Protein 8K4I (pdb70)

Sequence (163 aa):
MPSFDIVSEVDLQEARNGVDNAVREVESRFDFRGVEATIELNDANKTIKVLSESDFQVNQLLDILRAKLLKRGIEGASLDVPDEFVHSGKTWYVEAKLKQGIESAVQKKIVKLIKDSKLKVQAQIQGEEIRVTGKSRDDLQSVMALVRGGDLGQPFQFKNFRD

Structure (mmCIF, N/CA/C/O backbone):
data_8K4I
#
_entry.id   8K4I
#
_cell.length_a   34.709
_cell.length_b   42.684
_cell.length_c   104.198
_cell.angle_alpha   90.00
_cell.angle_beta   90.00
_cell.angle_gamma   90.00
#
_symmetry.space_group_name_H-M   'P 21 21 21'
#
loop_
_entity.id
_entity.type
_entity.pdbx_description
1 polymer YajQ
2 water water
#
loop_
_atom_site.group_PDB
_atom_site.id
_atom_site.type_symbol
_atom_site.label_atom_id
_atom_site.label_alt_id
_atom_site.label_comp_id
_atom_site.label_asym_id
_atom_site.label_entity_id
_atom_site.label_seq_id
_atom_site.pdbx_PDB_ins_code
_atom_site.Cartn_x
_atom_site.Cartn_y
_atom_site.Cartn_z
_atom_site.occupancy
_atom_site.B_iso_or_equiv
_atom_site.auth_seq_id
_atom_site.auth_comp_id
_atom_site.auth_asym_id
_atom_site.auth_atom_id
_atom_site.pdbx_PDB_model_num
ATOM 1 N N . MET A 1 1 ? 19.862 17.374 17.950 1.00 32.72 1 MET A N 1
ATOM 2 C CA . MET A 1 1 ? 18.564 16.814 18.407 1.00 19.33 1 MET A CA 1
ATOM 3 C C . MET A 1 1 ? 18.361 15.410 17.802 1.00 15.66 1 MET A C 1
ATOM 4 O O . MET A 1 1 ? 18.587 15.224 16.621 1.00 15.76 1 MET A O 1
ATOM 9 N N . PRO A 1 2 ? 17.940 14.411 18.602 1.00 12.71 2 PRO A N 1
ATOM 10 C CA . PRO A 1 2 ? 17.741 13.073 18.085 1.00 13.62 2 PRO A CA 1
ATOM 11 C C . PRO A 1 2 ? 16.736 13.023 16.923 1.00 13.16 2 PRO A C 1
ATOM 12 O O . PRO A 1 2 ? 15.788 13.748 16.922 1.00 12.49 2 PRO A O 1
ATOM 16 N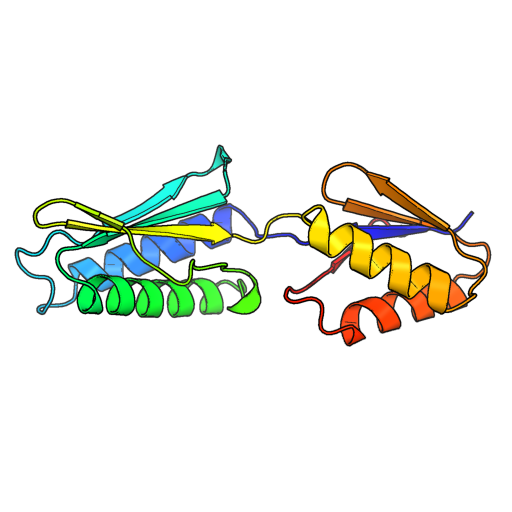 N . SER A 1 3 ? 17.008 12.129 15.979 1.00 11.77 3 SER A N 1
ATOM 17 C CA . SER A 1 3 ? 16.117 12.003 14.812 1.00 10.86 3 SER A CA 1
ATOM 18 C C . SER A 1 3 ? 16.243 10.632 14.164 1.00 10.84 3 SER A C 1
ATOM 19 O O . SER A 1 3 ? 17.204 9.922 14.428 1.00 11.50 3 SER A O 1
ATOM 22 N N . PHE A 1 4 ? 15.230 10.294 13.377 1.00 11.07 4 PHE A N 1
ATOM 23 C CA . PHE A 1 4 ? 15.306 9.118 12.515 1.00 11.28 4 PHE A CA 1
ATOM 24 C C . PHE A 1 4 ? 14.425 9.366 11.300 1.00 12.71 4 PHE A C 1
ATOM 25 O O . PHE A 1 4 ? 13.596 10.279 11.292 1.00 12.70 4 PHE A O 1
ATOM 33 N N . ASP A 1 5 ? 14.612 8.540 10.271 1.00 11.16 5 ASP A N 1
ATOM 34 C CA . ASP A 1 5 ? 13.867 8.646 9.023 1.00 10.68 5 ASP A CA 1
ATOM 35 C C . ASP A 1 5 ? 12.957 7.441 8.865 1.00 10.98 5 ASP A C 1
ATOM 36 O O . ASP A 1 5 ? 13.360 6.305 9.162 1.00 10.95 5 ASP A O 1
ATOM 41 N N . ILE A 1 6 ? 11.730 7.701 8.406 1.00 9.79 6 ILE A N 1
ATOM 42 C CA . ILE A 1 6 ? 10.784 6.668 7.983 1.00 9.81 6 ILE A CA 1
ATOM 43 C C . ILE A 1 6 ? 10.905 6.522 6.477 1.00 10.57 6 ILE A C 1
ATOM 44 O O . ILE A 1 6 ? 10.773 7.511 5.742 1.00 10.96 6 ILE A O 1
ATOM 49 N N . VAL A 1 7 ? 11.121 5.290 6.014 1.00 9.62 7 VAL A N 1
ATOM 50 C CA . VAL A 1 7 ? 11.240 4.975 4.597 1.00 10.30 7 VAL A CA 1
ATOM 51 C C . VAL A 1 7 ? 10.433 3.720 4.293 1.00 11.41 7 VAL A C 1
ATOM 52 O O . VAL A 1 7 ? 9.978 2.998 5.189 1.00 11.65 7 VAL A O 1
ATOM 56 N N . SER A 1 8 ? 10.252 3.467 2.998 1.00 12.45 8 SER A N 1
ATOM 57 C CA . SER A 1 8 ? 9.735 2.181 2.531 1.00 12.01 8 SER A CA 1
ATOM 58 C C . SER A 1 8 ? 10.555 1.772 1.310 1.00 12.58 8 SER A C 1
ATOM 59 O O . SER A 1 8 ? 10.371 2.315 0.216 1.00 15.08 8 SER A O 1
ATOM 62 N N . GLU A 1 9 ? 11.461 0.812 1.506 1.00 12.23 9 GLU A N 1
ATOM 63 C CA . GLU A 1 9 ? 12.433 0.412 0.494 1.00 13.99 9 GLU A CA 1
ATOM 64 C C . GLU A 1 9 ? 12.040 -0.904 -0.166 1.00 15.51 9 GLU A C 1
ATOM 65 O O . GLU A 1 9 ? 11.717 -1.877 0.518 1.00 15.21 9 GLU A O 1
ATOM 71 N N . VAL A 1 10 ? 12.068 -0.920 -1.496 1.00 11.57 10 VAL A N 1
ATOM 72 C CA . VAL A 1 10 ? 11.950 -2.139 -2.286 1.00 14.07 10 VAL A CA 1
ATOM 73 C C . VAL A 1 10 ? 13.239 -2.271 -3.076 1.00 14.66 10 VAL A C 1
ATOM 74 O O . VAL A 1 10 ? 13.499 -1.483 -3.994 1.00 15.66 10 VAL A O 1
ATOM 78 N N . ASP A 1 11 ? 14.058 -3.248 -2.717 1.00 13.76 11 ASP A N 1
ATOM 79 C CA . ASP A 1 11 ? 15.355 -3.371 -3.360 1.00 16.39 11 ASP A CA 1
ATOM 80 C C . ASP A 1 11 ? 15.208 -3.691 -4.849 1.00 16.44 11 ASP A C 1
ATOM 81 O O . ASP A 1 11 ? 14.530 -4.653 -5.223 1.00 15.80 11 ASP A O 1
ATOM 86 N N . LEU A 1 12 ? 15.866 -2.894 -5.702 1.00 14.71 12 LEU A N 1
ATOM 87 C CA . LEU A 1 12 ? 15.773 -3.097 -7.151 1.00 14.25 12 LEU A CA 1
ATOM 88 C C . LEU A 1 12 ? 16.253 -4.481 -7.567 1.00 16.48 12 LEU A C 1
ATOM 89 O O . LEU A 1 12 ? 15.623 -5.141 -8.405 1.00 16.50 12 LEU A O 1
ATOM 94 N N . GLN A 1 13 ? 17.395 -4.923 -7.029 1.00 17.30 13 GLN A N 1
ATOM 95 C CA . GLN A 1 13 ? 17.955 -6.192 -7.479 1.00 17.70 13 GLN A CA 1
ATOM 96 C C . GLN A 1 13 ? 17.091 -7.362 -7.028 1.00 16.22 13 GLN A C 1
ATOM 97 O O . GLN A 1 13 ? 16.938 -8.341 -7.760 1.00 17.88 13 GLN A O 1
ATOM 103 N N . GLU A 1 14 ? 16.500 -7.277 -5.834 1.00 18.73 14 GLU A N 1
ATOM 104 C CA . GLU A 1 14 ? 15.594 -8.339 -5.413 1.00 17.62 14 GLU A CA 1
ATOM 105 C C . GLU A 1 14 ? 14.350 -8.376 -6.297 1.00 16.12 14 GLU A C 1
ATOM 106 O O . GLU A 1 14 ? 13.850 -9.456 -6.623 1.00 17.79 14 GLU A O 1
ATOM 112 N N . ALA A 1 15 ? 13.855 -7.207 -6.723 1.00 13.93 15 ALA A N 1
ATOM 113 C CA . ALA A 1 15 ? 12.698 -7.180 -7.617 1.00 14.24 15 ALA A CA 1
ATOM 114 C C . ALA A 1 15 ? 13.060 -7.703 -9.001 1.00 15.86 15 ALA A C 1
ATOM 115 O O . ALA A 1 15 ? 12.296 -8.463 -9.604 1.00 14.20 15 ALA A O 1
ATOM 117 N N . ARG A 1 16 ? 14.215 -7.306 -9.531 1.00 14.34 16 ARG A N 1
ATOM 118 C CA . ARG A 1 16 ? 14.656 -7.844 -10.813 1.00 15.91 16 ARG A CA 1
ATOM 119 C C . ARG A 1 16 ? 14.747 -9.364 -10.758 1.00 18.07 16 ARG A C 1
ATOM 120 O O . ARG A 1 16 ? 14.291 -10.062 -11.674 1.00 16.22 16 ARG A O 1
ATOM 128 N N . ASN A 1 17 ? 15.328 -9.898 -9.681 1.00 18.37 17 ASN A N 1
ATOM 129 C CA . ASN A 1 17 ? 15.476 -11.348 -9.572 1.00 16.78 17 ASN A CA 1
ATOM 130 C C . ASN A 1 17 ? 14.127 -12.036 -9.417 1.00 16.36 17 ASN A C 1
ATOM 131 O O . ASN A 1 17 ? 13.923 -13.129 -9.958 1.00 20.17 17 ASN A O 1
ATOM 136 N N . GLY A 1 18 ? 13.212 -11.441 -8.645 1.00 16.13 18 GLY A N 1
ATOM 137 C CA . GLY A 1 18 ? 11.874 -12.005 -8.542 1.00 16.54 18 GLY A CA 1
ATOM 138 C C . GLY A 1 18 ? 11.157 -12.055 -9.877 1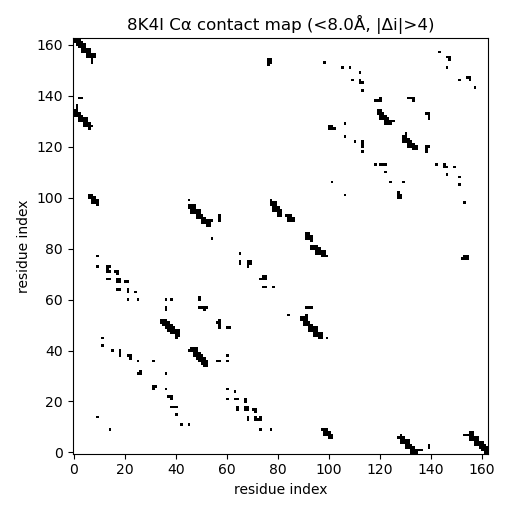.00 18.08 18 GLY A C 1
ATOM 139 O O . GLY A 1 18 ? 10.543 -13.065 -10.232 1.00 17.07 18 GLY A O 1
ATOM 140 N N . VAL A 1 19 ? 11.213 -10.955 -10.627 1.00 14.86 19 VAL A N 1
ATOM 141 C CA . VAL A 1 19 ? 10.581 -10.899 -11.942 1.00 13.50 19 VAL A CA 1
ATOM 142 C C . VAL A 1 19 ? 11.195 -11.932 -12.878 1.00 16.30 19 VAL A C 1
ATOM 143 O O . VAL A 1 19 ? 10.480 -12.700 -13.537 1.00 15.25 19 VAL A O 1
ATOM 147 N N . ASP A 1 20 ? 12.530 -11.978 -12.943 1.00 17.00 20 ASP A N 1
ATOM 148 C CA . ASP A 1 20 ? 13.205 -13.006 -13.738 1.00 16.83 20 ASP A CA 1
ATOM 149 C C . ASP A 1 20 ? 12.753 -14.412 -13.345 1.00 19.21 20 ASP A C 1
ATOM 150 O O . ASP A 1 20 ? 12.486 -15.252 -14.214 1.00 20.65 20 ASP A O 1
ATOM 155 N N . ASN A 1 21 ? 12.661 -14.687 -12.037 1.00 18.89 21 ASN A N 1
ATOM 156 C CA . ASN A 1 21 ? 12.210 -16.001 -11.578 1.00 19.14 21 ASN A CA 1
ATOM 157 C C . ASN A 1 21 ? 10.767 -16.258 -11.992 1.00 18.48 21 ASN A C 1
ATOM 158 O O . ASN A 1 21 ? 10.404 -17.387 -12.349 1.00 19.05 21 ASN A O 1
ATOM 163 N N . ALA A 1 22 ? 9.930 -15.221 -11.952 1.00 15.93 22 ALA A N 1
ATOM 164 C CA . ALA A 1 22 ? 8.540 -15.380 -12.367 1.00 16.51 22 ALA A CA 1
ATOM 165 C C . ALA A 1 22 ? 8.451 -15.698 -13.852 1.00 15.99 22 ALA A C 1
ATOM 166 O O . ALA A 1 22 ? 7.683 -16.577 -14.262 1.00 16.40 22 ALA A O 1
ATOM 168 N N . VAL A 1 23 ? 9.250 -15.003 -14.672 1.00 14.82 23 VAL A N 1
ATOM 169 C CA . VAL A 1 23 ? 9.291 -15.269 -16.106 1.00 16.71 23 VAL A CA 1
ATOM 170 C C . VAL A 1 23 ? 9.707 -16.713 -16.371 1.00 19.24 23 VAL A C 1
ATOM 171 O O . VAL A 1 23 ? 9.129 -17.395 -17.232 1.00 18.99 23 VAL A O 1
ATOM 175 N N . ARG A 1 24 ? 10.703 -17.205 -15.625 1.00 17.77 24 ARG A N 1
ATOM 176 C CA . ARG A 1 24 ? 11.150 -18.589 -15.792 1.00 20.59 24 ARG A CA 1
ATOM 177 C C . ARG A 1 24 ? 10.024 -19.565 -15.491 1.00 21.20 24 ARG A C 1
ATOM 178 O O . ARG A 1 24 ? 9.847 -20.569 -16.197 1.00 23.28 24 ARG A O 1
ATOM 186 N N . GLU A 1 25 ? 9.284 -19.310 -14.413 1.00 18.03 25 GLU A N 1
ATOM 187 C CA . GLU A 1 25 ? 8.140 -20.146 -14.069 1.00 18.61 25 GLU A CA 1
ATOM 188 C C . GLU A 1 25 ? 7.108 -20.179 -15.195 1.00 22.19 25 GLU A C 1
ATOM 189 O O . GLU A 1 25 ? 6.578 -21.245 -15.524 1.00 20.30 25 GLU A O 1
ATOM 195 N N . VAL A 1 26 ? 6.825 -19.025 -15.810 1.00 18.63 26 VAL A N 1
ATOM 196 C CA . VAL A 1 26 ? 5.809 -18.955 -16.860 1.00 18.06 26 VAL A CA 1
ATOM 197 C C . VAL A 1 26 ? 6.235 -19.778 -18.068 1.00 21.07 26 VAL A C 1
ATOM 198 O O . VAL A 1 26 ? 5.440 -20.516 -18.656 1.00 19.65 26 VAL A O 1
ATOM 202 N N . GLU A 1 27 ? 7.498 -19.659 -18.463 1.00 21.54 27 GLU A N 1
ATOM 203 C CA . GLU A 1 27 ? 7.943 -20.360 -19.659 1.00 23.82 27 GLU A CA 1
ATOM 204 C C . GLU A 1 27 ? 8.062 -21.863 -19.440 1.00 25.05 27 GLU A C 1
ATOM 205 O O . GLU A 1 27 ? 8.066 -22.621 -20.417 1.00 32.54 27 GLU A O 1
ATOM 211 N N . SER A 1 28 ? 8.099 -22.317 -18.192 1.00 23.73 28 SER A N 1
ATOM 212 C CA . SER A 1 28 ? 8.146 -23.742 -17.894 1.00 24.51 28 SER A CA 1
ATOM 213 C C . SER A 1 28 ? 6.766 -24.362 -17.681 1.00 26.83 28 SER A C 1
ATOM 214 O O . SER A 1 28 ? 6.684 -25.568 -17.411 1.00 28.10 28 SER A O 1
ATOM 217 N N . ARG A 1 29 ? 5.683 -23.593 -17.796 1.00 21.88 29 ARG A N 1
ATOM 218 C CA . ARG A 1 29 ? 4.348 -24.090 -17.483 1.00 21.47 29 ARG A CA 1
ATOM 219 C C . ARG A 1 29 ? 3.573 -24.381 -18.767 1.00 17.19 29 ARG A C 1
ATOM 220 O O . ARG A 1 29 ? 3.360 -23.485 -19.593 1.00 18.81 29 ARG A O 1
ATOM 228 N N . PHE A 1 30 ? 3.124 -25.630 -18.922 1.00 17.87 30 PHE A N 1
ATOM 229 C CA . PHE A 1 30 ? 2.506 -26.008 -20.186 1.00 18.05 30 PHE A CA 1
ATOM 230 C C . PHE A 1 30 ? 1.229 -25.226 -20.483 1.00 17.61 30 PHE A C 1
ATOM 231 O O . PHE A 1 30 ? 0.861 -25.107 -21.657 1.00 19.09 30 PHE A O 1
ATOM 239 N N . ASP A 1 31 ? 0.549 -24.685 -19.461 1.00 16.65 31 ASP A N 1
ATOM 240 C CA . ASP A 1 31 ? -0.705 -23.985 -19.716 1.00 19.15 31 ASP A CA 1
ATOM 241 C C . ASP A 1 31 ? -0.508 -22.619 -20.368 1.00 18.53 31 ASP A C 1
ATOM 242 O O . ASP A 1 31 ? -1.490 -22.024 -20.821 1.00 20.61 31 ASP A O 1
ATOM 247 N N . PHE A 1 32 ? 0.723 -22.117 -20.433 1.00 18.45 32 PHE A N 1
ATOM 248 C CA . PHE A 1 32 ? 1.023 -20.872 -21.127 1.00 18.18 32 PHE A CA 1
ATOM 249 C C . PHE A 1 32 ? 1.610 -21.093 -22.519 1.00 23.23 32 PHE A C 1
ATOM 250 O O . PHE A 1 32 ? 2.116 -20.142 -23.126 1.00 20.01 32 PHE A O 1
ATOM 258 N N . ARG A 1 33 ? 1.538 -22.319 -23.039 1.00 20.24 33 ARG A N 1
ATOM 259 C CA . ARG A 1 33 ? 1.988 -22.598 -24.399 1.00 22.22 33 ARG A CA 1
ATOM 260 C C . ARG A 1 33 ? 1.215 -21.756 -25.407 1.00 23.31 33 ARG A C 1
ATOM 261 O O . ARG A 1 33 ? -0.018 -21.696 -25.374 1.00 22.17 33 ARG A O 1
ATOM 269 N N . GLY A 1 34 ? 1.949 -21.108 -26.303 1.00 21.72 34 GLY A N 1
ATOM 270 C CA . GLY A 1 34 ? 1.347 -20.301 -27.345 1.00 26.19 34 GLY A CA 1
ATOM 271 C C . GLY A 1 34 ? 0.524 -19.129 -26.845 1.00 24.41 34 GLY A C 1
ATOM 272 O O . GLY A 1 34 ? -0.207 -18.508 -27.619 1.00 26.24 34 GLY A O 1
ATOM 273 N N . VAL A 1 35 ? 0.614 -18.834 -25.549 1.00 24.09 35 VAL A N 1
ATOM 274 C CA . VAL A 1 35 ? -0.084 -17.710 -24.935 1.00 23.02 35 VAL A CA 1
ATOM 275 C C . VAL A 1 35 ? 0.925 -16.594 -24.713 1.00 16.33 35 VAL A C 1
ATOM 276 O O . VAL A 1 35 ? 1.999 -16.830 -24.144 1.00 19.92 35 VAL A O 1
ATOM 280 N N . GLU A 1 36 ? 0.606 -15.372 -25.165 1.00 15.90 36 GLU A N 1
ATOM 281 C CA . GLU A 1 36 ? 1.431 -14.245 -24.753 1.00 14.24 36 GLU A CA 1
ATOM 282 C C . GLU A 1 36 ? 1.215 -14.041 -23.261 1.00 14.04 36 GLU A C 1
ATOM 283 O O . GLU A 1 36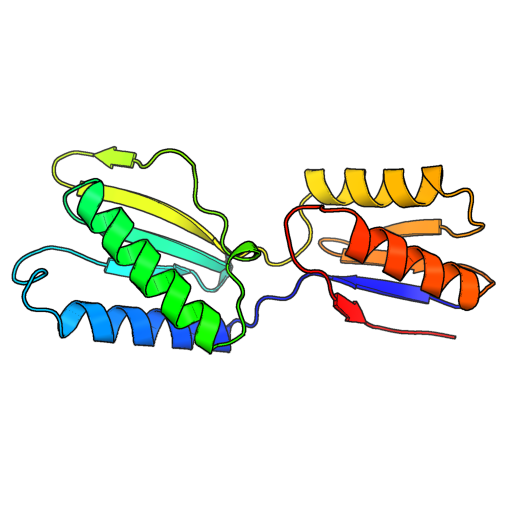 ? 0.075 -13.989 -22.784 1.00 14.82 36 GLU A O 1
ATOM 289 N N . ALA A 1 37 ? 2.315 -14.000 -22.515 1.00 14.52 37 ALA A N 1
ATOM 290 C CA . ALA A 1 37 ? 2.221 -13.935 -21.058 1.00 14.51 37 ALA A CA 1
ATOM 291 C C . ALA A 1 37 ? 3.534 -13.331 -20.572 1.00 17.81 37 ALA A C 1
ATOM 292 O O . ALA A 1 37 ? 4.535 -14.043 -20.452 1.00 19.88 37 ALA A O 1
ATOM 294 N N . THR A 1 38 ? 3.519 -12.031 -20.308 1.00 14.31 38 THR A N 1
ATOM 295 C CA . THR A 1 38 ? 4.737 -11.280 -20.036 1.00 15.33 38 THR A CA 1
ATOM 296 C C . THR A 1 38 ? 4.678 -10.582 -18.684 1.00 15.34 38 THR A C 1
ATOM 297 O O . THR A 1 38 ? 3.618 -10.122 -18.250 1.00 12.85 38 THR A O 1
ATOM 301 N N . ILE A 1 39 ? 5.831 -10.528 -18.026 1.00 14.55 39 ILE A N 1
ATOM 302 C CA . ILE A 1 39 ? 6.025 -9.820 -16.766 1.00 13.44 39 ILE A CA 1
ATOM 303 C C . ILE A 1 39 ? 7.294 -9.010 -16.927 1.00 17.02 39 ILE A C 1
ATOM 304 O O . ILE A 1 39 ? 8.378 -9.587 -17.070 1.00 19.33 39 ILE A O 1
ATOM 309 N N . GLU A 1 40 ? 7.167 -7.684 -16.924 1.00 14.32 40 GLU A N 1
ATOM 310 C CA . GLU A 1 40 ? 8.278 -6.816 -17.297 1.00 17.25 40 GLU A CA 1
ATOM 311 C C . GLU A 1 40 ? 8.458 -5.713 -16.259 1.00 15.21 40 GLU A C 1
ATOM 312 O O . GLU A 1 40 ? 7.531 -4.944 -15.995 1.00 14.74 40 GLU A O 1
ATOM 318 N N . LEU A 1 41 ? 9.659 -5.616 -15.704 1.00 14.46 41 LEU A N 1
ATOM 319 C CA . LEU A 1 41 ? 9.977 -4.603 -14.706 1.00 14.73 41 LEU A CA 1
ATOM 320 C C . LEU A 1 41 ? 10.537 -3.353 -15.372 1.00 14.07 41 LEU A C 1
ATOM 321 O O . LEU A 1 41 ? 11.479 -3.437 -16.169 1.00 17.60 41 LEU A O 1
ATOM 326 N N . ASN A 1 42 ? 9.967 -2.197 -15.025 1.00 12.79 42 ASN A N 1
ATOM 327 C CA . ASN A 1 42 ? 10.507 -0.886 -15.385 1.00 15.20 42 ASN A CA 1
ATOM 328 C C . ASN A 1 42 ? 11.371 -0.440 -14.212 1.00 14.14 42 ASN A C 1
ATOM 329 O O . ASN A 1 42 ? 10.847 -0.080 -13.146 1.00 14.14 42 ASN A O 1
ATOM 334 N N . ASP A 1 43 ? 12.694 -0.484 -14.400 1.00 15.18 43 ASP A N 1
ATOM 335 C CA . ASP A 1 43 ? 13.612 -0.198 -13.302 1.00 16.18 43 ASP A CA 1
ATOM 336 C C . ASP A 1 43 ? 13.445 1.228 -12.796 1.00 17.34 43 ASP A C 1
ATOM 337 O O . ASP A 1 43 ? 13.482 1.472 -11.584 1.00 17.94 43 ASP A O 1
ATOM 342 N N . ALA A 1 44 ? 13.284 2.185 -13.705 1.00 16.35 44 ALA A N 1
ATOM 343 C CA . ALA A 1 44 ? 13.242 3.584 -13.298 1.00 14.42 44 ALA A CA 1
ATOM 344 C C . ALA A 1 44 ? 12.037 3.885 -12.410 1.00 15.21 44 ALA A C 1
ATOM 345 O O . ALA A 1 44 ? 12.156 4.638 -11.437 1.00 15.74 44 ALA A O 1
ATOM 347 N N . ASN A 1 45 ? 10.870 3.327 -12.744 1.00 16.45 45 ASN A N 1
ATOM 348 C CA . ASN A 1 45 ? 9.618 3.584 -12.043 1.00 16.90 45 ASN A CA 1
ATOM 349 C C . ASN A 1 45 ? 9.317 2.555 -10.962 1.00 15.35 45 ASN A C 1
ATOM 350 O O . ASN A 1 45 ? 8.371 2.754 -10.191 1.00 13.82 45 ASN A O 1
ATOM 355 N N . LYS A 1 46 ? 10.067 1.455 -10.903 1.00 13.48 46 LYS A N 1
ATOM 356 C CA . LYS A 1 46 ? 9.741 0.324 -10.028 1.00 13.32 46 LYS A CA 1
ATOM 357 C C . LYS A 1 46 ? 8.276 -0.083 -10.195 1.00 12.94 46 LYS A C 1
ATOM 358 O O . LYS A 1 46 ? 7.487 -0.166 -9.243 1.00 12.11 46 LYS A O 1
ATOM 364 N N . THR A 1 47 ? 7.905 -0.265 -11.457 1.00 12.78 47 THR A N 1
ATOM 365 C CA . THR A 1 47 ? 6.582 -0.727 -11.851 1.00 12.54 47 THR A CA 1
ATOM 366 C C . THR A 1 47 ? 6.731 -1.986 -12.694 1.00 12.20 47 THR A C 1
ATOM 367 O O . THR A 1 47 ? 7.750 -2.192 -13.364 1.00 12.34 47 THR A O 1
ATOM 371 N N . ILE A 1 48 ? 5.731 -2.856 -12.631 1.00 14.08 48 ILE A N 1
ATOM 372 C CA . ILE A 1 48 ? 5.784 -4.130 -13.336 1.00 13.09 48 ILE A CA 1
ATOM 373 C C . ILE A 1 48 ? 4.553 -4.274 -14.218 1.00 12.86 48 ILE A C 1
ATOM 374 O O . ILE A 1 48 ? 3.425 -4.289 -13.722 1.00 13.88 48 ILE A O 1
ATOM 379 N N . LYS A 1 49 ? 4.773 -4.422 -15.519 1.00 12.31 49 LYS A N 1
ATOM 380 C CA . LYS A 1 49 ? 3.699 -4.578 -16.488 1.00 14.68 49 LYS A CA 1
ATOM 381 C C . LYS A 1 49 ? 3.423 -6.067 -16.654 1.00 13.24 49 LYS A C 1
ATOM 382 O O . LYS A 1 49 ? 4.333 -6.846 -16.970 1.00 12.40 49 LYS A O 1
ATOM 388 N N . VAL A 1 50 ? 2.173 -6.463 -16.448 1.00 11.84 50 VAL A N 1
ATOM 389 C CA . VAL A 1 50 ? 1.759 -7.854 -16.560 1.00 11.02 50 VAL A CA 1
ATOM 390 C C . VAL A 1 50 ? 0.719 -7.922 -17.656 1.00 11.68 50 VAL A C 1
ATOM 391 O O . VAL A 1 50 ? -0.264 -7.172 -17.625 1.00 13.68 50 VAL A O 1
ATOM 395 N N . LEU A 1 51 ? 0.954 -8.778 -18.656 1.00 11.05 51 LEU A N 1
ATOM 396 C CA . LEU A 1 51 ? 0.067 -8.819 -19.808 1.00 11.31 51 LEU A CA 1
ATOM 397 C C . LEU A 1 51 ? -0.171 -10.254 -20.242 1.00 11.94 51 LEU A C 1
ATOM 398 O O . LEU A 1 51 ? 0.765 -11.053 -20.326 1.00 12.62 51 LEU A O 1
ATOM 403 N N . SER A 1 52 ? -1.423 -10.544 -20.593 1.00 11.60 52 SER A N 1
ATOM 404 C CA . SER A 1 52 ? -1.743 -11.831 -21.209 1.00 11.92 52 SER A CA 1
ATOM 405 C C . SER A 1 52 ? -3.041 -11.703 -22.001 1.00 12.11 52 SER A C 1
ATOM 406 O O . SER A 1 52 ? -3.368 -10.617 -22.495 1.00 12.17 52 SER A O 1
ATOM 409 N N . GLU A 1 53 ? -3.780 -12.808 -22.130 1.00 12.30 53 GLU A N 1
ATOM 410 C CA . GLU A 1 53 ? -4.880 -12.899 -23.086 1.00 12.62 53 GLU A CA 1
ATOM 411 C C . GLU A 1 53 ? -6.240 -13.086 -22.423 1.00 14.36 53 GLU A C 1
ATOM 412 O O . GLU A 1 53 ? -7.232 -13.373 -23.109 1.00 14.21 53 GLU A O 1
ATOM 418 N N . SER A 1 54 ? -6.322 -12.866 -21.121 1.00 12.79 54 SER A N 1
ATOM 419 C CA . SER A 1 54 ? -7.567 -12.999 -20.382 1.00 13.83 54 SER A CA 1
ATOM 420 C C . SER A 1 54 ? -7.361 -12.416 -18.995 1.00 13.30 54 SER A C 1
ATOM 421 O O . SER A 1 54 ? -6.237 -12.319 -18.500 1.00 12.05 54 SER A O 1
ATOM 424 N N . ASP A 1 55 ? -8.471 -12.087 -18.348 1.00 13.35 55 ASP A N 1
ATOM 425 C CA . ASP A 1 55 ? -8.390 -11.669 -16.953 1.00 14.31 55 ASP A CA 1
ATOM 426 C C . ASP A 1 55 ? -7.766 -12.760 -16.087 1.00 11.66 55 ASP A C 1
ATOM 427 O O . ASP A 1 55 ? -6.915 -12.476 -15.233 1.00 12.86 55 ASP A O 1
ATOM 432 N N . PHE A 1 56 ? -8.166 -14.020 -16.301 1.00 12.07 56 PHE A N 1
ATOM 433 C CA . PHE A 1 56 ? -7.685 -15.080 -15.426 1.00 12.80 56 PHE A CA 1
ATOM 434 C C . PHE A 1 56 ? -6.196 -15.320 -15.620 1.00 11.94 56 PHE A C 1
ATOM 435 O O . PHE A 1 56 ? -5.473 -15.599 -14.650 1.00 12.18 56 PHE A O 1
ATOM 443 N N . GLN A 1 57 ? -5.710 -15.182 -16.852 1.00 12.39 57 GLN A N 1
ATOM 444 C CA . GLN A 1 57 ? -4.284 -15.370 -17.093 1.00 11.89 57 GLN A CA 1
ATOM 445 C C . GLN A 1 57 ? -3.454 -14.267 -16.442 1.00 11.46 57 GLN A C 1
ATOM 446 O O . GLN A 1 57 ? -2.395 -14.544 -15.859 1.00 11.58 57 GLN A O 1
ATOM 452 N N . VAL A 1 58 ? -3.909 -13.010 -16.518 1.00 11.20 58 VAL A N 1
ATOM 453 C CA . VAL A 1 58 ? -3.226 -11.953 -15.779 1.00 10.83 58 VAL A CA 1
ATOM 454 C C . VAL A 1 58 ? -3.190 -12.277 -14.289 1.00 10.78 58 VAL A C 1
ATOM 455 O O . VAL A 1 58 ? -2.160 -12.080 -13.629 1.00 10.81 58 VAL A O 1
ATOM 459 N N . ASN A 1 59 ? -4.297 -12.796 -13.734 1.00 12.03 59 ASN A N 1
ATOM 460 C CA . ASN A 1 59 ? -4.291 -13.112 -12.307 1.00 11.97 59 ASN A CA 1
ATOM 461 C C . ASN A 1 59 ? -3.347 -14.269 -11.982 1.00 11.34 59 ASN A C 1
ATOM 462 O O . ASN A 1 59 ? -2.677 -14.249 -10.938 1.00 12.29 59 ASN A O 1
ATOM 467 N N . GLN A 1 60 ? -3.250 -15.256 -12.872 1.00 11.47 60 GLN A N 1
ATOM 468 C CA . GLN A 1 60 ? -2.276 -16.322 -12.665 1.00 11.83 60 GLN A CA 1
ATOM 469 C C . GLN A 1 60 ? -0.853 -15.781 -12.670 1.00 12.18 60 GLN A C 1
ATOM 470 O O . GLN A 1 60 ? -0.017 -16.211 -11.861 1.00 11.83 60 GLN A O 1
ATOM 476 N N . LEU A 1 61 ? -0.559 -14.829 -13.563 1.00 11.35 61 LEU A N 1
ATOM 477 C CA . LEU A 1 61 ? 0.772 -14.225 -13.591 1.00 11.25 61 LEU A CA 1
ATOM 478 C C . LEU A 1 61 ? 1.038 -13.405 -12.335 1.00 11.08 61 LEU A C 1
ATOM 479 O O . LEU A 1 61 ? 2.161 -13.408 -11.808 1.00 12.13 61 LEU A O 1
ATOM 484 N N . LEU A 1 62 ? 0.033 -12.676 -11.845 1.00 10.89 62 LEU A N 1
ATOM 485 C CA . LEU A 1 62 ? 0.222 -11.903 -10.623 1.00 10.69 62 LEU A CA 1
ATOM 486 C C . LEU A 1 62 ? 0.471 -12.820 -9.426 1.00 11.42 62 LEU A C 1
ATOM 487 O O . LEU A 1 62 ? 1.280 -12.499 -8.551 1.00 12.88 62 LEU A O 1
ATOM 492 N N . ASP A 1 63 ? -0.200 -13.978 -9.380 1.00 11.62 63 ASP A N 1
ATOM 493 C CA . ASP A 1 63 ? 0.046 -14.938 -8.306 1.00 13.15 63 ASP A CA 1
ATOM 494 C C . ASP A 1 63 ? 1.488 -15.444 -8.347 1.00 12.54 63 ASP A C 1
ATOM 495 O O . ASP A 1 63 ? 2.157 -15.529 -7.308 1.00 14.61 63 ASP A O 1
ATOM 500 N N . ILE A 1 64 ? 1.975 -15.810 -9.540 1.00 11.84 64 ILE A N 1
ATOM 501 C CA . ILE A 1 64 ? 3.368 -16.220 -9.678 1.00 12.25 64 ILE A CA 1
ATOM 502 C C . ILE A 1 64 ? 4.285 -15.099 -9.222 1.00 12.51 64 ILE A C 1
ATOM 503 O O . ILE A 1 64 ? 5.242 -15.312 -8.472 1.00 14.21 64 ILE A O 1
ATOM 508 N N . LEU A 1 65 ? 3.999 -13.878 -9.675 1.00 12.37 65 LEU A N 1
ATOM 509 C CA . LEU A 1 65 ? 4.856 -12.746 -9.354 1.00 11.49 65 LEU A CA 1
ATOM 510 C C . LEU A 1 65 ? 4.883 -12.474 -7.851 1.00 12.82 65 LEU A C 1
ATOM 511 O O . LEU A 1 65 ? 5.957 -12.229 -7.279 1.00 14.43 65 LEU A O 1
ATOM 516 N N . ARG A 1 66 ? 3.718 -12.521 -7.194 1.00 12.74 66 ARG A N 1
ATOM 517 C CA . ARG A 1 66 ? 3.695 -12.284 -5.753 1.00 13.24 66 ARG A CA 1
ATOM 518 C C . ARG A 1 66 ? 4.514 -13.326 -5.010 1.00 14.17 66 ARG A C 1
ATOM 519 O O . ARG A 1 66 ? 5.273 -12.985 -4.092 1.00 14.93 66 ARG A O 1
ATOM 527 N N . ALA A 1 67 ? 4.399 -14.599 -5.414 1.00 13.50 67 ALA A N 1
ATOM 528 C CA . ALA A 1 67 ? 5.149 -15.657 -4.742 1.00 12.55 67 ALA A CA 1
ATOM 529 C C . ALA A 1 67 ? 6.649 -15.490 -4.944 1.00 16.46 67 ALA A C 1
ATOM 530 O O . ALA A 1 67 ? 7.438 -15.657 -4.001 1.00 15.18 67 ALA A O 1
ATOM 532 N N . LYS A 1 68 ? 7.074 -15.171 -6.167 1.00 15.01 68 LYS A N 1
ATOM 533 C CA . LYS A 1 68 ? 8.499 -14.977 -6.393 1.00 14.41 68 LYS A CA 1
ATOM 534 C C . LYS A 1 68 ? 9.019 -13.762 -5.634 1.00 14.10 68 LYS A C 1
ATOM 535 O O . LYS A 1 68 ? 10.134 -13.796 -5.102 1.00 14.55 68 LYS A O 1
ATOM 541 N N . LEU A 1 69 ? 8.229 -12.685 -5.558 1.00 12.53 69 LEU A N 1
ATOM 542 C CA . LEU A 1 69 ? 8.682 -11.508 -4.823 1.00 11.62 69 LEU A CA 1
ATOM 543 C C . LEU A 1 69 ? 8.783 -11.808 -3.334 1.00 13.73 69 LEU A C 1
ATOM 544 O O . LEU A 1 69 ? 9.703 -11.312 -2.658 1.00 14.28 69 LEU A O 1
ATOM 549 N N . LEU A 1 70 ? 7.883 -12.652 -2.823 1.00 14.45 70 LEU A N 1
ATOM 550 C CA . LEU A 1 70 ? 7.856 -12.928 -1.390 1.00 15.28 70 LEU A CA 1
ATOM 551 C C . LEU A 1 70 ? 9.088 -13.694 -0.952 1.00 15.32 70 LEU A C 1
ATOM 552 O O . LEU A 1 70 ? 9.609 -13.461 0.145 1.00 17.69 70 LEU A O 1
ATOM 557 N N . LYS A 1 71 ? 9.572 -14.607 -1.800 1.00 15.20 71 LYS A N 1
ATOM 558 C CA . LYS A 1 71 ? 10.794 -15.339 -1.499 1.00 19.31 71 LYS A CA 1
ATOM 559 C C . LYS A 1 71 ? 12.005 -14.423 -1.491 1.00 19.18 71 LYS A C 1
ATOM 560 O O . LYS A 1 71 ? 13.017 -14.762 -0.871 1.00 21.43 71 LYS A O 1
ATOM 566 N N . ARG A 1 72 ? 11.910 -13.260 -2.136 1.00 17.75 72 ARG A N 1
ATOM 567 C CA . ARG A 1 72 ? 12.977 -12.267 -2.151 1.00 19.38 72 ARG A CA 1
ATOM 568 C C . ARG A 1 72 ? 12.854 -11.234 -1.031 1.00 18.71 72 ARG A C 1
ATOM 569 O O . ARG A 1 72 ? 13.592 -10.246 -1.040 1.00 21.38 72 ARG A O 1
ATOM 577 N N . GLY A 1 73 ? 11.928 -11.423 -0.090 1.00 19.40 73 GLY A N 1
ATOM 578 C CA . GLY A 1 73 ? 11.723 -10.465 0.979 1.00 20.22 73 GLY A CA 1
ATOM 579 C C . GLY A 1 73 ? 10.806 -9.310 0.641 1.00 19.99 73 GLY A C 1
ATOM 580 O O . GLY A 1 73 ? 10.653 -8.392 1.460 1.00 20.94 73 GLY A O 1
ATOM 581 N N . ILE A 1 74 ? 10.200 -9.313 -0.540 1.00 15.36 74 ILE A N 1
ATOM 582 C CA . ILE A 1 74 ? 9.274 -8.268 -0.961 1.00 16.53 74 ILE A CA 1
ATOM 583 C C . ILE A 1 74 ? 7.865 -8.760 -0.642 1.00 16.61 74 ILE A C 1
ATOM 584 O O . ILE A 1 74 ? 7.304 -9.599 -1.347 1.00 17.04 74 ILE A O 1
ATOM 589 N N . GLU A 1 75 ? 7.309 -8.273 0.465 1.00 18.30 75 GLU A N 1
ATOM 590 C CA . GLU A 1 75 ? 6.034 -8.787 0.939 1.00 17.81 75 GLU A CA 1
ATOM 591 C C . GLU A 1 75 ? 4.870 -8.310 0.063 1.00 19.45 75 GLU A C 1
ATOM 592 O O . GLU A 1 75 ? 4.990 -7.378 -0.745 1.00 18.12 75 GLU A O 1
ATOM 598 N N . GLY A 1 76 ? 3.725 -8.988 0.210 1.00 20.81 76 GLY A N 1
ATOM 599 C CA . GLY A 1 76 ? 2.606 -8.725 -0.678 1.00 18.35 76 GLY A CA 1
ATOM 600 C C . GLY A 1 76 ? 2.068 -7.315 -0.548 1.00 16.45 76 GLY A C 1
ATOM 601 O O . GLY A 1 76 ? 1.583 -6.732 -1.525 1.00 17.47 76 GLY A O 1
ATOM 602 N N . ALA A 1 77 ? 2.171 -6.734 0.643 1.00 17.15 77 ALA A N 1
ATOM 603 C CA . ALA A 1 77 ? 1.703 -5.375 0.837 1.00 17.31 77 ALA A CA 1
ATOM 604 C C . ALA A 1 77 ? 2.535 -4.368 0.060 1.00 17.82 77 ALA A C 1
ATOM 605 O O . ALA A 1 77 ? 2.119 -3.207 -0.049 1.00 18.04 77 ALA A O 1
ATOM 607 N N . SER A 1 78 ? 3.700 -4.779 -0.454 1.00 15.71 78 SER A N 1
ATOM 608 C CA . SER A 1 78 ? 4.583 -3.904 -1.214 1.00 15.50 78 SER A CA 1
ATOM 609 C C . SER A 1 78 ? 4.304 -3.927 -2.710 1.00 14.36 78 SER A C 1
ATOM 610 O O . SER A 1 78 ? 5.044 -3.289 -3.466 1.00 13.67 78 SER A O 1
ATOM 613 N N . LEU A 1 79 ? 3.288 -4.664 -3.159 1.00 15.28 79 LEU A N 1
ATOM 614 C CA . LEU A 1 79 ? 2.915 -4.705 -4.569 1.00 14.34 79 LEU A CA 1
ATOM 615 C C . LEU A 1 79 ? 1.481 -4.216 -4.697 1.00 15.10 79 LEU A C 1
ATOM 616 O O . LEU A 1 79 ? 0.542 -4.907 -4.281 1.00 19.34 79 LEU A O 1
ATOM 621 N N . ASP A 1 80 ? 1.315 -3.023 -5.265 1.00 14.69 80 ASP A N 1
ATOM 622 C CA . ASP A 1 80 ? 0.013 -2.374 -5.400 1.00 15.51 80 ASP A CA 1
ATOM 623 C C . ASP A 1 80 ? -0.551 -2.704 -6.777 1.00 15.83 80 ASP A C 1
ATOM 624 O O . ASP A 1 80 ? -0.087 -2.158 -7.787 1.00 15.42 80 ASP A O 1
ATOM 629 N N . VAL A 1 81 ? -1.561 -3.568 -6.813 1.00 15.80 81 VAL A N 1
ATOM 630 C CA . VAL A 1 81 ? -2.191 -4.002 -8.059 1.00 15.45 81 VAL A CA 1
ATOM 631 C C . VAL A 1 81 ? -3.536 -3.294 -8.175 1.00 16.54 81 VAL A C 1
ATOM 632 O O . VAL A 1 81 ? -4.364 -3.411 -7.255 1.00 17.29 81 VAL A O 1
ATOM 636 N N . PRO A 1 82 ? -3.792 -2.571 -9.265 1.00 17.04 82 PRO A N 1
ATOM 637 C CA . PRO A 1 82 ? -5.084 -1.914 -9.454 1.00 19.93 82 PRO A CA 1
ATOM 638 C C . PRO A 1 82 ? -6.249 -2.892 -9.378 1.00 19.84 82 PRO A C 1
ATOM 639 O O . PRO A 1 82 ? -6.125 -4.081 -9.688 1.00 19.70 82 PRO A O 1
ATOM 643 N N . ASP A 1 83 ? -7.408 -2.355 -9.004 1.00 17.60 83 ASP A N 1
ATOM 644 C CA . ASP A 1 83 ? -8.603 -3.184 -8.901 1.00 24.27 83 ASP A CA 1
ATOM 645 C C . ASP A 1 83 ? -9.078 -3.679 -10.259 1.00 26.22 83 ASP A C 1
ATOM 646 O O . ASP A 1 83 ? -9.728 -4.727 -10.346 1.00 30.98 83 ASP A O 1
ATOM 651 N N . GLU A 1 84 ? -8.779 -2.942 -11.322 1.00 22.54 84 GLU A N 1
ATOM 652 C CA . GLU A 1 84 ? -9.291 -3.255 -12.644 1.00 24.28 84 GLU A CA 1
ATOM 653 C C . GLU A 1 84 ? -8.130 -3.331 -13.623 1.00 20.90 84 GLU A C 1
ATOM 654 O O . GLU A 1 84 ? -7.144 -2.599 -13.485 1.00 22.64 84 GLU A O 1
ATOM 660 N N . PHE A 1 85 ? -8.233 -4.254 -14.579 1.00 17.04 85 PHE A N 1
ATOM 661 C CA . PHE A 1 85 ? -7.240 -4.413 -15.631 1.00 15.13 85 PHE A CA 1
ATOM 662 C C . PHE A 1 85 ? -7.664 -3.621 -16.867 1.00 15.91 85 PHE A C 1
ATOM 663 O O . PHE A 1 85 ? -8.806 -3.170 -16.987 1.00 18.16 85 PHE A O 1
ATOM 671 N N . VAL A 1 86 ? -6.728 -3.449 -17.796 1.00 13.38 86 VAL A N 1
ATOM 672 C CA . VAL A 1 86 ? -7.011 -2.820 -19.081 1.00 15.06 86 VAL A CA 1
ATOM 673 C C . VAL A 1 86 ? -7.243 -3.917 -20.103 1.00 17.23 86 VAL A C 1
ATOM 674 O O . VAL A 1 86 ? -6.424 -4.836 -20.230 1.00 15.85 86 VAL A O 1
ATOM 678 N N . HIS A 1 87 ? -8.372 -3.847 -20.806 1.00 16.97 87 HIS A N 1
ATOM 679 C CA . HIS A 1 87 ? -8.713 -4.805 -21.846 1.00 18.38 87 HIS A CA 1
ATOM 680 C C . HIS A 1 87 ? -8.648 -4.070 -23.176 1.00 20.58 87 HIS A C 1
ATOM 681 O O . HIS A 1 87 ? -9.346 -3.067 -23.369 1.00 21.34 87 HIS A O 1
ATOM 688 N N . SER A 1 88 ? -7.796 -4.549 -24.076 1.00 20.03 88 SER A N 1
ATOM 689 C CA . SER A 1 88 ? -7.551 -3.876 -25.346 1.00 18.59 88 SER A CA 1
ATOM 690 C C . SER A 1 88 ? -7.370 -4.948 -26.413 1.00 21.38 88 SER A C 1
ATOM 691 O O . SER A 1 88 ? -6.318 -5.584 -26.472 1.00 20.03 88 SER A O 1
ATOM 694 N N . GLY A 1 89 ? -8.387 -5.159 -27.242 1.00 21.76 89 GLY A N 1
ATOM 695 C CA . GLY A 1 89 ? -8.277 -6.193 -28.259 1.00 21.54 89 GLY A CA 1
ATOM 696 C C . GLY A 1 89 ? -8.278 -7.564 -27.613 1.00 20.25 89 GLY A C 1
ATOM 697 O O . GLY A 1 89 ? -9.123 -7.883 -26.769 1.00 22.84 89 GLY A O 1
ATOM 698 N N . LYS A 1 90 ? -7.31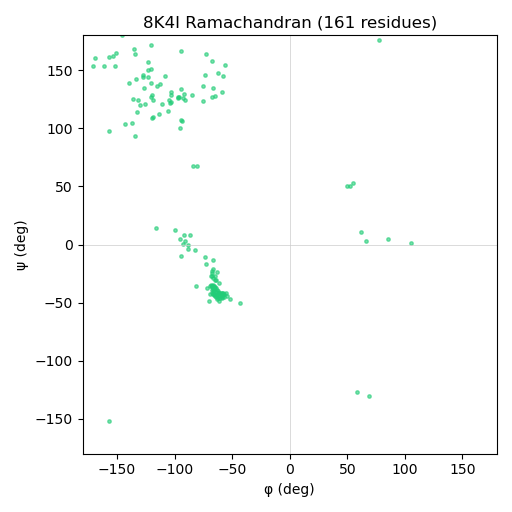2 -8.388 -28.002 1.00 17.64 90 LYS A N 1
ATOM 699 C CA . LYS A 1 90 ? -7.157 -9.723 -27.443 1.00 18.44 90 LYS A CA 1
ATOM 700 C C . LYS A 1 90 ? -6.282 -9.749 -26.193 1.00 17.25 90 LYS A C 1
ATOM 701 O O . LYS A 1 90 ? -6.100 -10.823 -25.607 1.00 17.71 90 LYS A O 1
ATOM 707 N N . THR A 1 91 ? -5.764 -8.605 -25.759 1.00 15.63 91 THR A N 1
ATOM 708 C CA . THR A 1 91 ? -4.846 -8.536 -24.630 1.00 15.65 91 THR A CA 1
ATOM 709 C C . THR A 1 91 ? -5.510 -7.912 -23.408 1.00 14.32 91 THR A C 1
ATOM 710 O O . THR A 1 91 ? -6.352 -7.011 -23.518 1.00 17.08 91 THR A O 1
ATOM 714 N N . TRP A 1 92 ? -5.131 -8.417 -22.245 1.00 12.52 92 TRP A N 1
ATOM 715 C CA . TRP A 1 92 ? -5.444 -7.830 -20.955 1.00 12.60 92 TRP A CA 1
ATOM 716 C C . TRP A 1 92 ? -4.137 -7.512 -20.249 1.00 13.91 92 TRP A C 1
ATOM 717 O O . TRP A 1 92 ? -3.192 -8.314 -20.273 1.00 12.61 92 TRP A O 1
ATOM 728 N N . TYR A 1 93 ? -4.084 -6.357 -19.593 1.00 12.02 93 TYR A N 1
ATOM 729 C CA . TYR A 1 93 ? -2.846 -6.015 -18.930 1.00 12.77 93 TYR A CA 1
ATOM 730 C C . TYR A 1 93 ? -3.097 -5.091 -17.747 1.00 12.57 93 TYR A C 1
ATOM 731 O O . TYR A 1 93 ? -4.161 -4.476 -17.607 1.00 13.25 93 TYR A O 1
ATOM 740 N N . VAL A 1 94 ? -2.091 -5.026 -16.884 1.00 11.45 94 VAL A N 1
ATOM 741 C CA . VAL A 1 94 ? -2.142 -4.196 -15.688 1.00 12.17 94 VAL A CA 1
ATOM 742 C C . VAL A 1 94 ? -0.722 -3.787 -15.325 1.00 14.25 94 VAL A C 1
ATOM 743 O O . VAL A 1 94 ? 0.251 -4.476 -15.653 1.00 12.94 94 VAL A O 1
ATOM 747 N N . GLU A 1 95 ? -0.614 -2.646 -14.649 1.00 13.63 95 GLU A N 1
ATOM 748 C CA . GLU A 1 95 ? 0.639 -2.155 -14.096 1.00 17.38 95 GLU A CA 1
ATOM 749 C C . GLU A 1 95 ? 0.590 -2.366 -12.594 1.00 17.90 95 GLU A C 1
ATOM 750 O O . GLU A 1 95 ? -0.222 -1.742 -11.898 1.00 19.75 95 GLU A O 1
ATOM 756 N N . ALA A 1 96 ? 1.457 -3.228 -12.094 1.00 14.98 96 ALA A N 1
ATOM 757 C CA . ALA A 1 96 ? 1.635 -3.405 -10.665 1.00 16.06 96 ALA A CA 1
ATOM 758 C C . ALA A 1 96 ? 2.756 -2.479 -10.205 1.00 17.67 96 ALA A C 1
ATOM 759 O O . ALA A 1 96 ? 3.858 -2.510 -10.758 1.00 24.78 96 ALA A O 1
ATOM 761 N N . LYS A 1 97 ? 2.469 -1.651 -9.206 1.00 14.88 97 LYS A N 1
ATOM 762 C CA . LYS A 1 97 ? 3.424 -0.688 -8.669 1.00 14.10 97 LYS A CA 1
ATOM 763 C C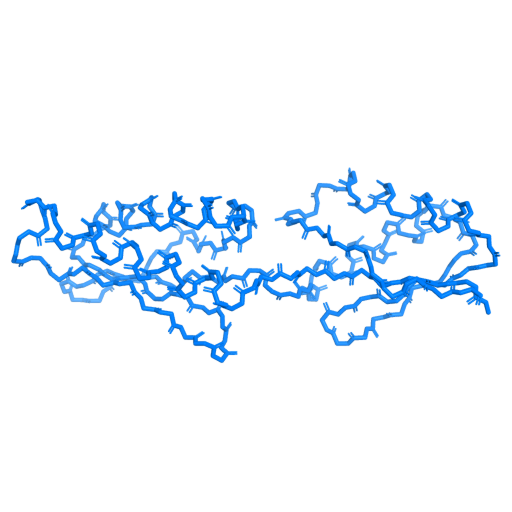 . LYS A 1 97 ? 4.101 -1.260 -7.430 1.00 15.37 97 LYS A C 1
ATOM 764 O O . LYS A 1 97 ? 3.426 -1.666 -6.481 1.00 15.12 97 LYS A O 1
ATOM 770 N N . LEU A 1 98 ? 5.433 -1.275 -7.430 1.00 11.37 98 LEU A N 1
ATOM 771 C CA . LEU A 1 98 ? 6.150 -1.569 -6.199 1.00 11.13 98 LEU A CA 1
ATOM 772 C C . LEU A 1 98 ? 6.092 -0.344 -5.297 1.00 11.44 98 LEU A C 1
ATOM 773 O O . LEU A 1 98 ? 6.261 0.799 -5.748 1.00 12.41 98 LEU A O 1
ATOM 778 N N . LYS A 1 99 ? 5.826 -0.586 -4.012 1.00 12.14 99 LYS A N 1
ATOM 779 C CA . LYS A 1 99 ? 5.635 0.483 -3.040 1.00 11.92 99 LYS A CA 1
ATOM 780 C C . LYS A 1 99 ? 6.995 0.942 -2.522 1.00 12.83 99 LYS A C 1
ATOM 781 O O . LYS A 1 99 ? 7.378 0.741 -1.366 1.00 13.02 99 LYS A O 1
ATOM 787 N N . GLN A 1 100 ? 7.736 1.555 -3.429 1.00 11.45 100 GLN A N 1
ATOM 788 C CA . GLN A 1 100 ? 8.962 2.238 -3.069 1.00 10.14 100 GLN A CA 1
ATOM 789 C C . GLN A 1 100 ? 8.610 3.650 -2.615 1.00 12.55 100 GLN A C 1
ATOM 790 O O . GLN A 1 100 ? 7.889 4.371 -3.314 1.00 15.61 100 GLN A O 1
ATOM 796 N N . GLY A 1 101 ? 9.098 4.045 -1.444 1.00 12.02 101 GLY A N 1
ATOM 797 C CA . GLY A 1 101 ? 8.775 5.354 -0.918 1.00 13.29 101 GLY A CA 1
ATOM 798 C C . GLY A 1 101 ? 7.383 5.415 -0.314 1.00 12.96 101 GLY A C 1
ATOM 799 O O . GLY A 1 101 ? 6.603 4.462 -0.345 1.00 12.40 101 GLY A O 1
ATOM 800 N N . ILE A 1 102 ? 7.074 6.575 0.257 1.00 9.11 102 ILE A N 1
ATOM 801 C CA . ILE A 1 102 ? 5.794 6.816 0.917 1.00 10.01 102 ILE A CA 1
ATOM 802 C C . ILE A 1 102 ? 5.056 7.862 0.094 1.00 12.69 102 ILE A C 1
ATOM 803 O O . ILE A 1 102 ? 5.484 9.024 0.016 1.00 13.36 102 ILE A O 1
ATOM 808 N N . GLU A 1 103 ? 3.956 7.453 -0.533 1.00 11.66 103 GLU A N 1
ATOM 809 C CA . GLU A 1 103 ? 3.180 8.365 -1.356 1.00 14.25 103 GLU A CA 1
ATOM 810 C C . GLU A 1 103 ? 2.520 9.437 -0.489 1.00 13.80 103 GLU A C 1
ATOM 811 O O . GLU A 1 103 ? 2.296 9.256 0.712 1.00 13.21 103 GLU A O 1
ATOM 817 N N . SER A 1 104 ? 2.180 10.556 -1.138 1.00 13.13 104 SER A N 1
ATOM 818 C CA . SER A 1 104 ? 1.511 11.689 -0.497 1.00 15.66 104 SER A CA 1
ATOM 819 C C . SER A 1 104 ? 0.377 11.288 0.442 1.00 15.52 104 SER A C 1
ATOM 820 O O . SER A 1 104 ? 0.303 11.752 1.587 1.00 13.19 104 SER A O 1
ATOM 823 N N . ALA A 1 105 ? -0.534 10.444 -0.045 1.00 12.64 105 ALA A N 1
ATOM 824 C CA . ALA A 1 105 ? -1.711 10.109 0.742 1.00 14.93 105 ALA A CA 1
ATOM 825 C C . ALA A 1 105 ? -1.344 9.352 2.010 1.00 15.80 105 ALA A C 1
ATOM 826 O O . ALA A 1 105 ? -2.060 9.455 3.019 1.00 15.76 105 ALA A O 1
ATOM 828 N N . VAL A 1 106 ? -0.263 8.570 1.968 1.00 12.16 106 VAL A N 1
ATOM 829 C CA . VAL A 1 106 ? 0.176 7.853 3.156 1.00 12.50 106 VAL A CA 1
ATOM 830 C C . VAL A 1 106 ? 0.981 8.770 4.068 1.00 11.63 106 VAL A C 1
ATOM 831 O O . VAL A 1 106 ? 0.887 8.679 5.296 1.00 11.40 106 VAL A O 1
ATOM 835 N N . GLN A 1 107 ? 1.762 9.681 3.482 1.00 12.69 107 GLN A N 1
ATOM 836 C CA . GLN A 1 107 ? 2.503 10.643 4.292 1.00 11.98 107 GLN A CA 1
ATOM 837 C C . GLN A 1 107 ? 1.573 11.475 5.165 1.00 11.25 107 GLN A C 1
ATOM 838 O O . GLN A 1 107 ? 1.860 11.705 6.348 1.00 11.25 107 GLN A O 1
ATOM 844 N N . LYS A 1 108 ? 0.452 11.946 4.601 1.00 11.92 108 LYS A N 1
ATOM 845 C CA . LYS A 1 108 ? -0.479 12.712 5.420 1.00 11.31 108 LYS A CA 1
ATOM 846 C C . LYS A 1 108 ? -1.024 11.893 6.580 1.00 11.88 108 LYS A C 1
ATOM 847 O O . LYS A 1 108 ? -1.223 12.435 7.669 1.00 12.23 108 LYS A O 1
ATOM 853 N N . LYS A 1 109 ? -1.206 10.583 6.398 1.00 13.32 109 LYS A N 1
ATOM 854 C CA . LYS A 1 109 ? -1.756 9.785 7.493 1.00 11.45 109 LYS A CA 1
ATOM 855 C C . LYS A 1 109 ? -0.741 9.605 8.617 1.00 13.17 109 LYS A C 1
ATOM 856 O O . LYS A 1 109 ? -1.111 9.616 9.800 1.00 12.39 109 LYS A O 1
ATOM 862 N N . ILE A 1 110 ? 0.537 9.439 8.264 1.00 11.33 110 ILE A N 1
ATOM 863 C CA . ILE A 1 110 ? 1.605 9.365 9.255 1.00 11.47 110 ILE A CA 1
ATOM 864 C C . ILE A 1 110 ? 1.704 10.670 10.026 1.00 11.56 110 ILE A C 1
ATOM 865 O O . ILE A 1 110 ? 1.832 10.684 11.257 1.00 13.38 110 ILE A O 1
ATOM 870 N N . VAL A 1 111 ? 1.689 11.789 9.307 1.00 11.61 111 VAL A N 1
ATOM 871 C CA . VAL A 1 111 ? 1.770 13.089 9.966 1.00 11.70 111 VAL A CA 1
ATOM 872 C C . VAL A 1 111 ? 0.607 13.275 10.941 1.00 11.80 111 VAL A C 1
ATOM 873 O O . VAL A 1 111 ? 0.787 13.782 12.057 1.00 12.79 111 VAL A O 1
ATOM 877 N N . LYS A 1 112 ? -0.602 12.864 10.544 1.00 12.22 112 LYS A N 1
ATOM 878 C CA . LYS A 1 112 ? -1.737 12.984 11.459 1.00 12.84 112 LYS A CA 1
ATOM 879 C C . LYS A 1 112 ? -1.572 12.111 12.701 1.00 14.76 112 LYS A C 1
ATOM 880 O O . LYS A 1 112 ? -1.830 12.563 13.827 1.00 16.09 112 LYS A O 1
ATOM 886 N N . LEU A 1 113 ? -1.147 10.854 12.520 1.00 12.47 113 LEU A N 1
ATOM 887 C CA . LEU A 1 113 ? -0.857 9.987 13.658 1.00 15.05 113 LEU A CA 1
ATOM 888 C C . LEU A 1 113 ? 0.100 10.654 14.639 1.00 15.71 113 LEU A C 1
ATOM 889 O O . LEU A 1 113 ? -0.117 10.632 15.856 1.00 16.80 113 LEU A O 1
ATOM 894 N N . ILE A 1 114 ? 1.183 11.240 14.125 1.00 12.96 114 ILE A N 1
ATOM 895 C CA . ILE A 1 114 ? 2.178 11.846 15.002 1.00 11.45 114 ILE A CA 1
ATOM 896 C C . ILE A 1 114 ? 1.601 13.068 15.723 1.00 14.11 114 ILE A C 1
ATOM 897 O O . ILE A 1 114 ? 1.822 13.255 16.921 1.00 14.82 114 ILE A O 1
ATOM 902 N N . LYS A 1 115 ? 0.848 13.914 15.022 1.00 14.63 115 LYS A N 1
ATOM 903 C CA . LYS A 1 115 ? 0.251 15.055 15.715 1.00 14.37 115 LYS A CA 1
ATOM 904 C C . LYS A 1 115 ? -0.799 14.617 16.734 1.00 16.40 115 LYS A C 1
ATOM 905 O O . LYS A 1 115 ? -0.921 15.225 17.801 1.00 19.90 115 LYS A O 1
ATOM 911 N N . ASP A 1 116 ? -1.587 13.588 16.415 1.00 15.44 116 ASP A N 1
ATOM 912 C CA . ASP A 1 116 ? -2.594 13.098 17.354 1.00 18.67 116 ASP A CA 1
ATOM 913 C C . ASP A 1 116 ? -1.964 12.521 18.612 1.00 20.94 116 ASP A C 1
ATOM 914 O O . ASP A 1 116 ? -2.604 12.503 19.672 1.00 19.63 116 ASP A O 1
ATOM 919 N N . SER A 1 117 ? -0.726 12.023 18.518 1.00 16.62 117 SER A N 1
ATOM 920 C CA . SER A 1 117 ? -0.083 11.425 19.680 1.00 20.46 117 SER A CA 1
ATOM 921 C C . SER A 1 117 ? 0.219 12.452 20.755 1.00 21.07 117 SER A C 1
ATOM 922 O O . SER A 1 117 ? 0.403 12.073 21.918 1.00 17.96 117 SER A O 1
ATOM 925 N N . LYS A 1 118 ? 0.319 13.729 20.390 1.00 17.87 118 LYS A N 1
ATOM 926 C CA . LYS A 1 118 ? 0.712 14.821 21.272 1.00 20.86 118 LYS A CA 1
ATOM 927 C C . LYS A 1 118 ? 2.162 14.730 21.744 1.00 21.51 118 LYS A C 1
ATOM 928 O O . LYS A 1 118 ? 2.592 15.574 22.552 1.00 22.88 118 LYS A O 1
ATOM 934 N N . LEU A 1 119 ? 2.931 13.744 21.290 1.00 17.34 119 LEU A N 1
ATOM 935 C CA . LEU A 1 119 ? 4.334 13.682 21.667 1.00 18.11 119 LEU A CA 1
ATOM 936 C C . LEU A 1 119 ? 5.070 14.915 21.159 1.00 18.17 119 LEU A C 1
ATOM 937 O O . LEU A 1 119 ? 4.756 15.464 20.096 1.00 15.83 119 LEU A O 1
ATOM 942 N N . LYS A 1 120 ? 6.078 15.340 21.926 1.00 16.53 120 LYS A N 1
ATOM 943 C CA . LYS A 1 120 ? 6.859 16.528 21.583 1.00 16.89 120 LYS A CA 1
ATOM 944 C C . LYS A 1 120 ? 7.899 16.170 20.522 1.00 15.75 120 LYS A C 1
ATOM 945 O O . LYS A 1 120 ? 9.111 16.179 20.744 1.00 16.53 120 LYS A O 1
ATOM 951 N N . VAL A 1 121 ? 7.389 15.862 19.329 1.00 15.26 121 VAL A N 1
ATOM 952 C CA . VAL A 1 121 ? 8.214 15.505 18.186 1.00 15.45 121 VAL A CA 1
ATOM 953 C C . VAL A 1 121 ? 7.695 16.275 16.984 1.00 14.20 121 VAL A C 1
ATOM 954 O O . VAL A 1 121 ? 6.575 16.789 16.982 1.00 16.51 121 VAL A O 1
ATOM 958 N N . GLN A 1 122 ? 8.516 16.338 15.950 1.00 13.80 122 GLN A N 1
ATOM 959 C CA . GLN A 1 122 ? 8.132 17.037 14.732 1.00 14.63 122 GLN A CA 1
ATOM 960 C C . GLN A 1 122 ? 8.455 16.165 13.531 1.00 15.21 122 GLN A C 1
ATOM 961 O O . GLN A 1 122 ? 9.477 15.477 13.508 1.00 15.20 122 GLN A O 1
ATOM 967 N N . ALA A 1 123 ? 7.583 16.198 12.536 1.00 13.25 123 ALA A N 1
ATOM 968 C CA . ALA A 1 123 ? 7.758 15.428 11.317 1.00 14.45 123 ALA A CA 1
ATOM 969 C C . ALA A 1 123 ? 7.929 16.383 10.141 1.00 15.91 123 ALA A C 1
ATOM 970 O O . ALA A 1 123 ? 7.228 17.400 10.042 1.00 19.00 123 ALA A O 1
ATOM 972 N N . GLN A 1 124 ? 8.888 16.075 9.278 1.00 15.50 124 GLN A N 1
ATOM 973 C CA . GLN A 1 124 ? 9.163 16.870 8.086 1.00 17.72 124 GLN A CA 1
ATOM 974 C C . GLN A 1 124 ? 9.225 15.921 6.899 1.00 16.91 124 GLN A C 1
ATOM 975 O O . GLN A 1 124 ? 10.026 14.983 6.899 1.00 14.98 124 GLN A O 1
ATOM 981 N N . ILE A 1 125 ? 8.346 16.131 5.919 1.00 15.12 125 ILE A N 1
ATOM 982 C CA . ILE A 1 125 ? 8.414 15.363 4.682 1.00 13.49 125 ILE A CA 1
ATOM 983 C C . ILE A 1 125 ? 9.685 15.730 3.930 1.00 16.04 125 ILE A C 1
ATOM 984 O O . ILE A 1 125 ? 10.036 16.915 3.800 1.00 17.29 125 ILE A O 1
ATOM 989 N N . GLN A 1 126 ? 10.389 14.707 3.444 1.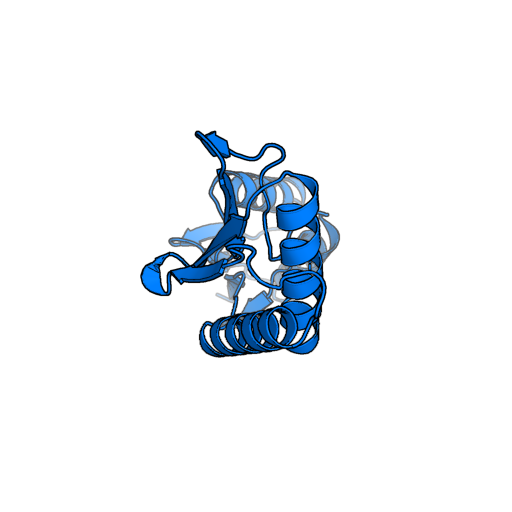00 13.26 126 GLN A N 1
ATOM 990 C CA . GLN A 1 126 ? 11.605 14.871 2.645 1.00 15.27 126 GLN A CA 1
ATOM 991 C C . GLN A 1 126 ? 11.499 13.931 1.445 1.00 12.92 126 GLN A C 1
ATOM 992 O O . GLN A 1 126 ? 11.865 12.755 1.526 1.00 12.72 126 GLN A O 1
ATOM 998 N N . GLY A 1 127 ? 10.994 14.452 0.325 1.00 12.69 127 GLY A N 1
ATOM 999 C CA . GLY A 1 127 ? 10.776 13.588 -0.822 1.00 11.72 127 GLY A CA 1
ATOM 1000 C C . GLY A 1 127 ? 9.833 12.453 -0.482 1.00 12.32 127 GLY A C 1
ATOM 1001 O O . GLY A 1 127 ? 8.716 12.670 0.001 1.00 14.34 127 GLY A O 1
ATOM 1002 N N . GLU A 1 128 ? 10.259 11.224 -0.760 1.00 12.57 128 GLU A N 1
ATOM 1003 C CA . GLU A 1 128 ? 9.445 10.041 -0.497 1.00 12.76 128 GLU A CA 1
ATOM 1004 C C . GLU A 1 128 ? 9.618 9.516 0.920 1.00 11.77 128 GLU A C 1
ATOM 1005 O O . GLU A 1 128 ? 9.093 8.437 1.234 1.00 12.81 128 GLU A O 1
ATOM 1011 N N . GLU A 1 129 ? 10.323 10.259 1.769 1.00 11.06 129 GLU A N 1
ATOM 1012 C CA . GLU A 1 129 ? 10.668 9.857 3.123 1.00 12.09 129 GLU A CA 1
ATOM 1013 C C . GLU A 1 129 ? 10.096 10.866 4.117 1.00 12.90 129 GLU A C 1
ATOM 1014 O O . GLU A 1 129 ? 9.611 11.929 3.739 1.00 12.60 129 GLU A O 1
ATOM 1020 N N . ILE A 1 130 ? 10.190 10.543 5.408 1.00 11.50 130 ILE A N 1
ATOM 1021 C CA . ILE A 1 130 ? 9.756 11.432 6.488 1.00 12.09 130 ILE A CA 1
ATOM 1022 C C . ILE A 1 130 ? 10.823 11.422 7.574 1.00 11.85 130 ILE A C 1
ATOM 1023 O O . ILE A 1 130 ? 11.189 10.356 8.070 1.00 12.74 130 ILE A O 1
ATOM 1028 N N . ARG A 1 131 ? 11.317 12.600 7.946 1.00 10.85 131 ARG A N 1
ATOM 1029 C CA . ARG A 1 131 ? 12.242 12.739 9.063 1.00 11.74 131 ARG A CA 1
ATOM 1030 C C . ARG A 1 131 ? 11.447 13.085 10.312 1.00 11.72 131 ARG A C 1
ATOM 1031 O O . ARG A 1 131 ? 10.571 13.957 10.282 1.00 12.93 131 ARG A O 1
ATOM 1039 N N . VAL A 1 132 ? 11.752 12.401 11.411 1.00 11.14 132 VAL A N 1
ATOM 1040 C CA . VAL A 1 132 ? 11.097 12.646 12.688 1.00 11.51 132 VAL A CA 1
ATOM 1041 C C . VAL A 1 132 ? 12.173 13.036 13.693 1.00 11.40 132 VAL A C 1
ATOM 1042 O O . VAL A 1 132 ? 13.161 12.307 13.853 1.00 12.62 132 VAL A O 1
ATOM 1046 N N . 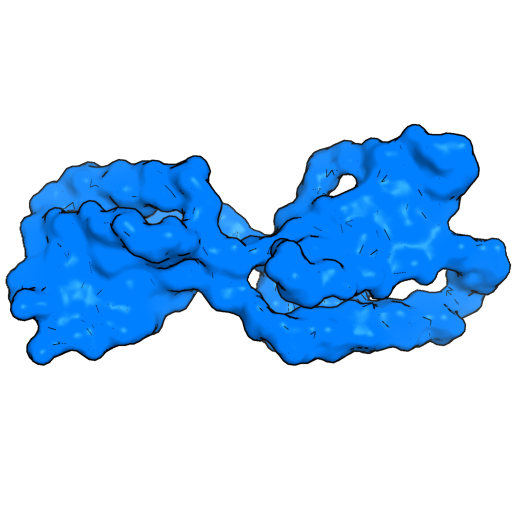THR A 1 133 ? 11.980 14.182 14.363 1.00 10.59 133 THR A N 1
ATOM 1047 C CA . THR A 1 133 ? 12.934 14.743 15.315 1.00 12.16 133 THR A CA 1
ATOM 1048 C C . THR A 1 133 ? 12.258 15.049 16.648 1.00 13.29 133 THR A C 1
ATOM 1049 O O . THR A 1 133 ? 11.088 15.434 16.700 1.00 14.71 133 THR A O 1
ATOM 1053 N N . GLY A 1 134 ? 13.005 14.877 17.739 1.00 12.47 134 GLY A N 1
ATOM 1054 C CA . GLY A 1 134 ? 12.466 15.136 19.061 1.00 15.34 134 GLY A CA 1
ATOM 1055 C C . GLY A 1 134 ? 13.562 15.075 20.101 1.00 13.94 134 GLY A C 1
ATOM 1056 O O . GLY A 1 134 ? 14.569 14.401 19.892 1.00 14.85 134 GLY A O 1
ATOM 1057 N N . LYS A 1 135 ? 13.401 15.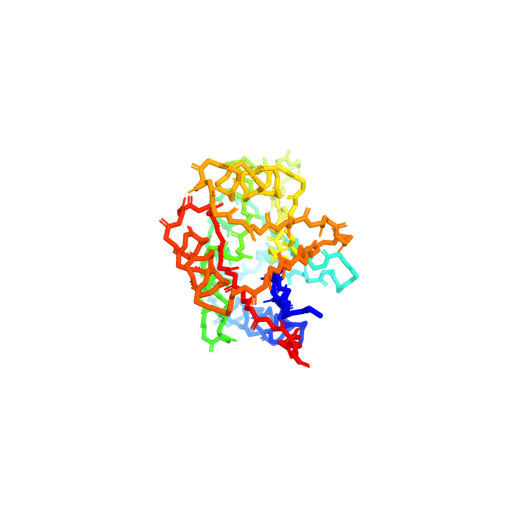784 21.221 1.00 12.32 135 LYS A N 1
ATOM 1058 C CA . LYS A 1 135 ? 14.437 15.749 22.240 1.00 14.41 135 LYS A CA 1
ATOM 1059 C C . LYS A 1 135 ? 14.529 14.389 22.914 1.00 14.83 135 LYS A C 1
ATOM 1060 O O . LYS A 1 135 ? 15.614 14.011 23.370 1.00 14.10 135 LYS A O 1
ATOM 1066 N N . SER A 1 136 ? 13.433 13.637 22.963 1.00 14.30 136 SER A N 1
ATOM 1067 C CA . SER A 1 136 ? 13.398 12.372 23.683 1.00 13.18 136 SER A CA 1
ATOM 1068 C C . SER A 1 136 ? 13.477 11.180 22.730 1.00 15.30 136 SER A C 1
ATOM 1069 O O . SER A 1 136 ? 12.631 11.019 21.841 1.00 15.13 136 SER A O 1
ATOM 1072 N N . ARG A 1 137 ? 14.488 10.341 22.941 1.00 13.59 137 ARG A N 1
ATOM 1073 C CA . ARG A 1 137 ? 14.634 9.124 22.159 1.00 13.96 137 ARG A CA 1
ATOM 1074 C C . ARG A 1 137 ? 13.502 8.155 22.465 1.00 16.71 137 ARG A C 1
ATOM 1075 O O . ARG A 1 137 ? 13.113 7.355 21.605 1.00 14.08 137 ARG A O 1
ATOM 1083 N N . ASP A 1 138 ? 12.955 8.220 23.680 1.00 14.94 138 ASP A N 1
ATOM 1084 C CA . ASP A 1 138 ? 11.809 7.391 24.029 1.00 17.34 138 ASP A CA 1
ATOM 1085 C C . ASP A 1 138 ? 10.586 7.780 23.210 1.00 15.86 138 ASP A C 1
ATOM 1086 O O . ASP A 1 138 ? 9.831 6.906 22.758 1.00 16.65 138 ASP A O 1
ATOM 1091 N N . ASP A 1 139 ? 10.360 9.095 23.047 1.00 15.59 139 ASP A N 1
ATOM 1092 C CA . ASP A 1 139 ? 9.245 9.561 22.226 1.00 14.44 139 ASP A CA 1
ATOM 1093 C C . ASP A 1 139 ? 9.434 9.130 20.780 1.00 13.81 139 ASP A C 1
ATOM 1094 O O . ASP A 1 139 ? 8.467 8.754 20.109 1.00 13.61 139 ASP A O 1
ATOM 1099 N N . LEU A 1 140 ? 10.678 9.179 20.286 1.00 13.30 140 LEU A N 1
ATOM 1100 C CA . LEU A 1 140 ? 10.940 8.689 18.935 1.00 11.19 140 LEU A CA 1
ATOM 1101 C C . LEU A 1 140 ? 10.615 7.202 18.823 1.00 12.72 140 LEU A C 1
ATOM 1102 O O . LEU A 1 140 ? 10.032 6.763 17.827 1.00 13.89 140 LEU A O 1
ATOM 1107 N N . GLN A 1 141 ? 10.986 6.414 19.844 1.00 12.83 141 GLN A N 1
ATOM 1108 C CA . GLN A 1 141 ? 10.568 5.013 19.918 1.00 15.08 141 GLN A CA 1
ATOM 1109 C C . GLN A 1 141 ? 9.049 4.870 19.855 1.00 14.68 141 GLN A C 1
ATOM 1110 O O . GLN A 1 141 ? 8.531 3.986 19.166 1.00 13.13 141 GLN A O 1
ATOM 1116 N N . SER A 1 142 ? 8.320 5.745 20.549 1.00 13.51 142 SER A N 1
ATOM 1117 C CA . SER A 1 142 ? 6.863 5.659 20.527 1.00 12.34 142 SER A CA 1
ATOM 1118 C C . SER A 1 142 ? 6.306 5.999 19.147 1.00 13.20 142 SER A C 1
ATOM 1119 O O . SER A 1 142 ? 5.319 5.394 18.702 1.00 14.88 142 SER A O 1
ATOM 1122 N N . VAL A 1 143 ? 6.930 6.949 18.442 1.00 13.27 143 VAL A N 1
ATOM 1123 C CA . VAL A 1 143 ? 6.495 7.239 17.077 1.00 12.92 143 VAL A CA 1
ATOM 1124 C C . VAL A 1 143 ? 6.658 6.009 16.187 1.00 12.45 143 VAL A C 1
ATOM 1125 O O . VAL A 1 143 ? 5.756 5.669 15.406 1.00 12.28 143 VAL A O 1
ATOM 1129 N N . MET A 1 144 ? 7.801 5.312 16.293 1.00 11.95 144 MET A N 1
ATOM 1130 C CA . MET A 1 144 ? 7.979 4.097 15.497 1.00 11.59 144 MET A CA 1
ATOM 1131 C C . MET A 1 144 ? 6.878 3.082 15.775 1.00 12.03 144 MET A C 1
ATOM 1132 O O . MET A 1 144 ? 6.357 2.452 14.850 1.00 12.27 144 MET A O 1
ATOM 1137 N N . ALA A 1 145 ? 6.512 2.910 17.047 1.00 12.99 145 ALA A N 1
ATOM 1138 C CA . ALA A 1 145 ? 5.449 1.959 17.363 1.00 11.49 145 ALA A CA 1
ATOM 1139 C C . ALA A 1 145 ? 4.112 2.406 16.788 1.00 12.67 145 ALA A C 1
ATOM 1140 O O . ALA A 1 145 ? 3.308 1.578 16.338 1.00 14.83 145 ALA A O 1
ATOM 1142 N N . LEU A 1 146 ? 3.869 3.715 16.775 1.00 12.57 146 LEU A N 1
ATOM 1143 C CA . LEU A 1 146 ? 2.619 4.213 16.218 1.00 14.54 146 LEU A CA 1
ATOM 1144 C C . LEU A 1 146 ? 2.550 3.954 14.723 1.00 13.56 146 LEU A C 1
ATOM 1145 O O . LEU A 1 146 ? 1.485 3.612 14.189 1.00 14.09 146 LEU A O 1
ATOM 1150 N N . VAL A 1 147 ? 3.672 4.137 14.026 1.00 13.71 147 VAL A N 1
ATOM 1151 C CA . VAL A 1 147 ? 3.694 3.924 12.582 1.00 12.84 147 VAL A CA 1
ATOM 1152 C C . VAL A 1 147 ? 3.558 2.442 12.260 1.00 13.79 147 VAL A C 1
ATOM 1153 O O . VAL A 1 147 ? 2.739 2.050 11.420 1.00 14.55 147 VAL A O 1
ATOM 1157 N N . ARG A 1 148 ? 4.347 1.586 12.928 1.00 13.21 148 ARG A N 1
ATOM 1158 C CA . ARG A 1 148 ? 4.256 0.166 12.599 1.00 15.23 148 ARG A CA 1
ATOM 1159 C C . ARG A 1 148 ? 2.911 -0.427 13.000 1.00 16.19 148 ARG A C 1
ATOM 1160 O O . ARG A 1 148 ? 2.490 -1.430 12.413 1.00 17.42 148 ARG A O 1
ATOM 1168 N N . GLY A 1 149 ? 2.227 0.161 13.980 1.00 14.01 149 GLY A N 1
ATOM 1169 C CA . GLY A 1 149 ? 0.913 -0.304 14.377 1.00 18.60 149 GLY A CA 1
ATOM 1170 C C . GLY A 1 149 ? -0.257 0.420 13.743 1.00 17.32 149 GLY A C 1
ATOM 1171 O O . GLY A 1 149 ? -1.406 0.115 14.088 1.00 18.25 149 GLY A O 1
ATOM 1172 N N . GLY A 1 150 ? -0.014 1.352 12.818 1.00 14.49 150 GLY A N 1
ATOM 1173 C CA . GLY A 1 150 ? -1.040 2.194 12.240 1.00 15.95 150 GLY A CA 1
ATOM 1174 C C . GLY A 1 150 ? -1.855 1.605 11.106 1.00 16.35 150 GLY A C 1
ATOM 1175 O O . GLY A 1 150 ? -2.796 2.258 10.640 1.00 16.20 150 GLY A O 1
ATOM 1176 N N . ASP A 1 151 ? -1.529 0.396 10.639 1.00 14.67 151 ASP A N 1
ATOM 1177 C CA . ASP A 1 151 ? -2.256 -0.257 9.540 1.00 15.21 151 ASP A CA 1
ATOM 1178 C C . ASP A 1 151 ? -2.369 0.663 8.317 1.00 15.94 151 ASP A C 1
ATOM 1179 O O . ASP A 1 151 ? -3.448 0.880 7.754 1.00 16.30 151 ASP A O 1
ATOM 1184 N N . LEU A 1 152 ? -1.224 1.212 7.906 1.00 14.83 152 LEU A N 1
ATOM 1185 C CA . LEU A 1 152 ? -1.169 2.220 6.856 1.00 15.58 152 LEU A CA 1
ATOM 1186 C C . LEU A 1 152 ? -1.042 1.643 5.442 1.00 17.43 152 LEU A C 1
ATOM 1187 O O . LEU A 1 152 ? -1.036 2.417 4.472 1.00 18.74 152 LEU A O 1
ATOM 1192 N N . GLY A 1 153 ? -0.918 0.326 5.296 1.00 16.24 153 GLY A N 1
ATOM 1193 C CA . GLY A 1 153 ? -1.023 -0.309 3.997 1.00 16.63 153 GLY A CA 1
ATOM 1194 C C . GLY A 1 153 ? 0.268 -0.780 3.368 1.00 18.68 153 GLY A C 1
ATOM 1195 O O . GLY A 1 153 ? 0.221 -1.325 2.257 1.00 15.73 153 GLY A O 1
ATOM 1196 N N . GLN A 1 154 ? 1.411 -0.614 4.035 1.00 14.60 154 GLN A N 1
ATOM 1197 C CA . GLN A 1 154 ? 2.706 -0.984 3.479 1.00 15.10 154 GLN A CA 1
ATOM 1198 C C . GLN A 1 154 ? 3.714 -1.107 4.610 1.00 14.39 154 GLN A C 1
ATOM 1199 O O . GLN A 1 154 ? 3.537 -0.485 5.667 1.00 13.95 154 GLN A O 1
ATOM 1205 N N . PRO A 1 155 ? 4.763 -1.912 4.440 1.00 14.65 155 PRO A N 1
ATOM 1206 C CA . PRO A 1 155 ? 5.798 -1.982 5.476 1.00 13.24 155 PRO A CA 1
ATOM 1207 C C . PRO A 1 155 ? 6.647 -0.724 5.455 1.00 13.02 155 PRO A C 1
ATOM 1208 O O . PRO A 1 155 ? 6.890 -0.136 4.397 1.00 13.55 155 PRO A O 1
ATOM 1212 N N . PHE A 1 156 ? 7.089 -0.308 6.633 1.00 12.99 156 PHE A N 1
ATOM 1213 C CA . PHE A 1 156 ? 7.998 0.818 6.766 1.00 13.40 156 PHE A CA 1
ATOM 1214 C C . PHE A 1 156 ? 9.265 0.350 7.448 1.00 13.07 156 PHE A C 1
ATOM 1215 O O . PHE A 1 156 ? 9.246 -0.589 8.252 1.00 12.93 156 PHE A O 1
ATOM 1223 N N . GLN A 1 157 ? 10.372 1.016 7.134 1.00 11.03 157 GLN A N 1
ATOM 1224 C CA . GLN A 1 157 ? 11.606 0.813 7.865 1.00 10.78 157 GLN A CA 1
ATOM 1225 C C . GLN A 1 157 ? 12.067 2.144 8.428 1.00 9.50 157 GLN A C 1
ATOM 1226 O O . GLN A 1 157 ? 11.703 3.222 7.946 1.00 11.42 157 GLN A O 1
ATOM 1232 N N . PHE A 1 158 ? 12.872 2.049 9.467 1.00 10.25 158 PHE A N 1
ATOM 1233 C CA . PHE A 1 158 ? 13.377 3.205 10.182 1.00 11.72 158 PHE A CA 1
ATOM 1234 C C . PHE A 1 158 ? 14.893 3.178 10.076 1.00 12.90 158 PHE A C 1
ATOM 1235 O O . PHE A 1 158 ? 15.521 2.141 10.333 1.00 14.32 158 PHE A O 1
ATOM 1243 N N . LYS A 1 159 ? 15.478 4.299 9.659 1.00 10.97 159 LYS A N 1
ATOM 1244 C CA . LYS A 1 159 ? 16.902 4.341 9.362 1.00 14.90 159 LYS A CA 1
ATOM 1245 C C . LYS A 1 159 ? 17.455 5.708 9.735 1.00 13.86 159 LYS A C 1
ATOM 1246 O O . LYS A 1 159 ? 16.738 6.586 10.223 1.00 13.64 159 LYS A O 1
ATOM 1252 N N . ASN A 1 160 ? 18.753 5.908 9.525 1.00 15.07 160 ASN A N 1
ATOM 1253 C CA . ASN A 1 160 ? 19.403 7.237 9.748 1.00 15.42 160 ASN A CA 1
ATOM 1254 C C . ASN A 1 160 ? 19.149 7.750 11.168 1.00 15.44 160 ASN A C 1
ATOM 1255 O O . ASN A 1 160 ? 18.728 8.875 11.335 1.00 14.23 160 ASN A O 1
ATOM 1260 N N . PHE A 1 161 ? 19.468 6.905 12.121 1.00 15.00 161 PHE A N 1
ATOM 1261 C CA . PHE A 1 161 ? 19.282 7.294 13.527 1.00 14.08 161 PHE A CA 1
ATOM 1262 C C . PHE A 1 161 ? 20.406 8.263 13.892 1.00 17.00 161 PHE A C 1
ATOM 1263 O O . PHE A 1 161 ? 21.575 7.922 13.709 1.00 18.45 161 PHE A O 1
ATOM 1271 N N . ARG A 1 162 ? 20.024 9.437 14.350 1.00 15.50 162 ARG A N 1
ATOM 1272 C CA . ARG A 1 162 ? 21.016 10.477 14.664 1.00 16.78 162 ARG A CA 1
ATOM 1273 C C . ARG A 1 162 ? 20.799 10.965 16.093 1.00 18.45 162 ARG A C 1
ATOM 1274 O O . ARG A 1 162 ? 19.662 11.173 16.455 1.00 18.15 162 ARG A O 1
ATOM 1282 N N . ASP A 1 163 ? 21.885 11.101 16.863 1.00 24.80 163 ASP A N 1
ATOM 1283 C CA . ASP A 1 163 ? 21.759 11.752 18.197 1.00 30.21 163 ASP A CA 1
ATOM 1284 C C . ASP A 1 163 ? 23.114 12.327 18.629 1.00 28.97 163 ASP A C 1
ATOM 1285 O O . ASP A 1 163 ? 23.925 12.582 17.741 1.00 31.45 163 ASP A O 1
#

B-factor: mean 19.43, std 6.94, range [9.11, 44.51]

Organism: Salmonella typhimurium (strain LT2 / SGSC1412 / ATCC 700720) (NCBI:txid99287)

Solvent-accessible surface area: 9472 Å² total; per-residue (Å²): 134,11,3,1,2,0,14,2,98,3,66,67,104,62,0,70,54,0,2,51,42,0,46,156,62,8,143,91,78,192,64,12,192,74,34,86,18,55,10,110,11,68,69,101,94,32,16,0,75,0,18,0,77,20,67,125,21,0,58,57,0,0,86,14,0,84,47,42,3,110,146,81,68,11,78,44,44,6,12,69,31,58,154,143,35,74,108,61,67,184,36,67,65,4,108,0,78,0,49,37,2,4,98,70,67,26,11,137,122,0,35,130,51,4,149,84,36,168,50,144,17,140,33,120,84,73,68,78,46,0,55,0,30,2,131,33,139,104,25,8,112,42,0,16,53,63,2,156,63,26,138,28,41,18,35,30,68,37,83,66,128,120,137

Nearest PDB structures (foldseek):
  8k5q-assembly1_A  TM=9.595E-01  e=3.354E-29  Salmonella enterica subsp. enterica serovar Typhimurium str. 14028S
  1in0-assembly2_B  TM=9.697E-01  e=1.327E-22  Haemophilus influenzae
  5b7w-assembly2_B  TM=8.552E-01  e=1.614E-18  Xanthomonas campestris pv. campestris str. 8004
  4ckk-assembly1_A  TM=2.712E-01  e=3.452E-01  Escherichia coli
  4ckk-assembly1_C  TM=2.709E-01  e=4.902E-01  Escherichia coli

Radius of gyration: 19.22 Å; Cα contacts (8 Å, |Δi|>4): 282; chains: 1; bounding box: 31×43×52 Å

Secondary structure (DSSP, 8-state):
--EEEEE----HHHHHHHHHHHHHHHHT-GGGTT---EEEEETTTTEEEEEESSHHHHHHHHHHHHHHHHHTT--GGGEE--SS-EEETTEEEEEEEE--S--HHHHHHHHHHHHHH--SEEEEEETTEEEEEES-HHHHHHHHHHHHTS--SS--EEEEEE-

Foldseek 3Di:
DWKWKKFADDDLVLLVQLQVVLVVVLVPDPVCVVWDWHWDADSVQRKIKTKTQDPVSSVVSVVSSQVSSVVSVQHPLQWAWDPDWDDDPRMTMTIIHGNGAADPVLVVVLQVLLVVVVPQKDWDDDPSMIMIDHPDPVSVVVSVVSVCPVPSRGDMDMGDTDD

InterPro domains:
  IPR007551 Nucleotide-binding protein YajQ/Smlt4090-like [MF_00632] (1-163)
  IPR007551 Nucleotide-binding protein YajQ/Smlt4090-like [NF003819] (1-163)
  IPR007551 Nucleotide-binding protein YajQ/Smlt4090-like [PF04461] (2-162)
  IPR007551 Nucleotide-binding protein YajQ/Smlt4090-like [PTHR30476] (1-163)
  IPR007551 Nucleotide-binding protein YajQ/Smlt4090-like [cd11740] (2-162)
  IPR035570 UPF0234, N-terminal [G3DSA:3.30.70.990] (9-97)
  IPR035571 UPF0234-like, C-terminal [G3DSA:3.30.70.860] (98-163)
  IPR036183 YajQ-like superfamily [SSF89963] (2-89)
  IPR036183 YajQ-like superfamily [SSF89963] (91-163)